Protein AF-B9XAU4-F1 (afdb_monomer_lite)

pLDDT: mean 78.17, std 21.1, range [33.25, 97.75]

Structure (mmCIF, N/CA/C/O backbone):
data_AF-B9XAU4-F1
#
_entry.id   AF-B9XAU4-F1
#
loop_
_atom_site.group_PDB
_atom_site.id
_atom_site.type_symbol
_atom_site.label_atom_id
_atom_site.label_alt_id
_atom_site.label_comp_id
_atom_site.label_asym_id
_atom_site.label_entity_id
_atom_site.label_seq_id
_atom_site.pdbx_PDB_ins_code
_atom_site.Cartn_x
_atom_site.Cartn_y
_atom_site.Cartn_z
_atom_site.occupancy
_atom_site.B_iso_or_equiv
_atom_site.auth_seq_id
_atom_site.auth_comp_id
_atom_site.auth_asym_id
_atom_site.auth_atom_id
_atom_site.pdbx_PDB_model_num
ATOM 1 N N . MET A 1 1 ? -48.540 -28.952 45.954 1.00 47.16 1 MET A N 1
ATOM 2 C CA . MET A 1 1 ? -47.077 -28.836 45.791 1.00 47.16 1 MET A CA 1
ATOM 3 C C . MET A 1 1 ? -46.640 -29.842 44.744 1.00 47.16 1 MET A C 1
ATOM 5 O O . MET A 1 1 ? -46.738 -31.028 45.004 1.00 47.16 1 MET A O 1
ATOM 9 N N . ASN A 1 2 ? -46.287 -29.372 43.549 1.00 38.06 2 ASN A N 1
ATOM 10 C CA . ASN A 1 2 ? -45.122 -29.821 42.789 1.00 38.06 2 ASN A CA 1
ATOM 11 C C . ASN A 1 2 ? -44.977 -28.921 41.563 1.00 38.06 2 ASN A C 1
ATOM 13 O O . ASN A 1 2 ? -45.901 -28.729 40.780 1.00 38.06 2 ASN A O 1
ATOM 17 N N . SER A 1 3 ? -43.807 -28.305 41.516 1.00 40.56 3 SER A N 1
ATOM 18 C CA . SER A 1 3 ? -43.319 -27.378 40.514 1.00 40.56 3 SER A CA 1
ATOM 19 C C . SER A 1 3 ? -42.817 -28.162 39.303 1.00 40.56 3 SER A C 1
ATOM 21 O O . SER A 1 3 ? -42.117 -29.159 39.475 1.00 40.56 3 SER A O 1
ATOM 23 N N . SER A 1 4 ? -43.111 -27.703 38.090 1.00 44.72 4 SER A N 1
ATOM 24 C CA . SER A 1 4 ? -42.153 -27.800 36.986 1.00 44.72 4 SER A CA 1
ATOM 25 C C . SER A 1 4 ? -42.487 -26.786 35.906 1.00 44.72 4 SER A C 1
ATOM 27 O O . SER A 1 4 ? -43.569 -26.763 35.326 1.00 44.72 4 SER A O 1
ATOM 29 N N . ALA A 1 5 ? -41.514 -25.904 35.734 1.00 48.44 5 ALA A N 1
ATOM 30 C CA . ALA A 1 5 ? -41.413 -24.869 34.736 1.00 48.44 5 ALA A CA 1
ATOM 31 C C . ALA A 1 5 ? -40.977 -25.441 33.374 1.00 48.44 5 ALA A C 1
ATOM 33 O O . ALA A 1 5 ? -40.695 -26.629 33.244 1.00 48.44 5 ALA A O 1
ATOM 34 N N . CYS A 1 6 ? -40.812 -24.516 32.423 1.00 38.44 6 CYS A N 1
ATOM 35 C CA . CYS A 1 6 ? -40.225 -24.662 31.087 1.00 38.44 6 CYS A CA 1
ATOM 36 C C . CYS A 1 6 ? -41.165 -25.312 30.059 1.00 38.44 6 CYS A C 1
ATOM 38 O O . CYS A 1 6 ? -41.678 -26.395 30.259 1.00 38.44 6 CYS A O 1
ATOM 40 N N . MET A 1 7 ? -41.455 -24.709 28.906 1.00 36.22 7 MET A N 1
ATOM 41 C CA . MET A 1 7 ? -40.551 -23.953 28.045 1.00 36.22 7 MET A CA 1
ATOM 42 C C . MET A 1 7 ? -41.395 -23.070 27.108 1.00 36.22 7 MET A C 1
ATOM 44 O O . MET A 1 7 ? -42.157 -23.578 26.289 1.00 36.22 7 MET A O 1
ATOM 48 N N . ARG A 1 8 ? -41.297 -21.740 27.226 1.00 45.41 8 ARG A N 1
ATOM 49 C CA . ARG A 1 8 ? -41.821 -20.821 26.203 1.00 45.41 8 ARG A CA 1
ATOM 50 C C . ARG A 1 8 ? -40.783 -20.748 25.089 1.00 45.41 8 ARG A C 1
ATOM 52 O O . ARG A 1 8 ? -39.744 -20.120 25.263 1.00 45.41 8 ARG A O 1
ATOM 59 N N . VAL A 1 9 ? -41.048 -21.409 23.968 1.00 44.97 9 VAL A N 1
ATOM 60 C CA . VAL A 1 9 ? -40.247 -21.256 22.750 1.00 44.97 9 VAL A CA 1
ATOM 61 C C . VAL A 1 9 ? -40.615 -19.906 22.138 1.00 44.97 9 VAL A C 1
ATOM 63 O O . VAL A 1 9 ? -41.675 -19.754 21.541 1.00 44.97 9 VAL A O 1
ATOM 66 N N . VAL A 1 10 ? -39.770 -18.898 22.353 1.00 49.94 10 VAL A N 1
ATOM 67 C CA . VAL A 1 10 ? -39.864 -17.615 21.651 1.00 49.94 10 VAL A CA 1
ATOM 68 C C . VAL A 1 10 ? -39.020 -17.738 20.389 1.00 49.94 10 VAL A C 1
ATOM 70 O O . VAL A 1 10 ? -37.793 -17.693 20.440 1.00 49.94 10 VAL A O 1
ATOM 73 N N . THR A 1 11 ? -39.675 -17.933 19.252 1.00 49.03 11 THR A N 1
ATOM 74 C CA . THR A 1 11 ? -39.020 -17.949 17.944 1.00 49.03 11 THR A CA 1
ATOM 75 C C . THR A 1 11 ? -38.777 -16.507 17.494 1.00 49.03 11 THR A C 1
ATOM 77 O O . THR A 1 11 ? -39.691 -15.836 17.023 1.00 49.03 11 THR A O 1
ATOM 80 N N . PHE A 1 12 ? -37.547 -16.011 17.646 1.00 43.38 12 PHE A N 1
ATOM 81 C CA . PHE A 1 12 ? -37.103 -14.765 17.015 1.00 43.38 12 PHE A CA 1
ATOM 82 C C . PHE A 1 12 ? -36.643 -15.060 15.585 1.00 43.38 12 PHE A C 1
ATOM 84 O O . PHE A 1 12 ? -35.579 -15.637 15.373 1.00 43.38 12 PHE A O 1
ATOM 91 N N . LEU A 1 13 ? -37.449 -14.665 14.599 1.00 42.16 13 LEU A N 1
ATOM 92 C CA . LEU A 1 13 ? -37.081 -14.719 13.187 1.00 42.16 13 LEU A CA 1
ATOM 93 C C . LEU A 1 13 ? -36.466 -13.365 12.796 1.00 42.16 13 LEU A C 1
ATOM 95 O O . LEU A 1 13 ? -37.180 -12.406 12.515 1.00 42.16 13 LEU A O 1
ATOM 99 N N . VAL A 1 14 ? -35.136 -13.261 12.827 1.00 45.31 14 VAL A N 1
ATOM 100 C CA . VAL A 1 14 ? -34.416 -12.084 12.314 1.00 45.31 14 VAL A CA 1
ATOM 101 C C . VAL A 1 14 ? -34.212 -12.271 10.811 1.00 45.31 14 VAL A C 1
ATOM 103 O O . VAL A 1 14 ? -33.316 -12.990 10.375 1.00 45.31 14 VAL A O 1
ATOM 106 N N . LEU A 1 15 ? -35.065 -11.632 10.010 1.00 40.38 15 LEU A N 1
ATOM 107 C CA . LEU A 1 15 ? -34.884 -11.492 8.564 1.00 40.38 15 LEU A CA 1
ATOM 108 C C . LEU A 1 15 ? -33.831 -10.408 8.295 1.00 40.38 15 LEU A C 1
ATOM 110 O O . LEU A 1 15 ? -34.141 -9.223 8.194 1.00 40.38 15 LEU A O 1
ATOM 114 N N . LEU A 1 16 ? -32.567 -10.819 8.192 1.00 38.91 16 LEU A N 1
ATOM 115 C CA . LEU A 1 16 ? -31.493 -9.981 7.658 1.00 38.91 16 LEU A CA 1
ATOM 116 C C . LEU A 1 16 ? -31.603 -9.949 6.130 1.00 38.91 16 LEU A C 1
ATOM 118 O O . LEU A 1 16 ? -31.145 -10.851 5.431 1.00 38.91 16 LEU A O 1
ATOM 122 N N . VAL A 1 17 ? -32.230 -8.895 5.610 1.00 40.94 17 VAL A N 1
ATOM 123 C CA . VAL A 1 17 ? -32.211 -8.565 4.183 1.00 40.94 17 VAL A CA 1
ATOM 124 C C . VAL A 1 17 ? -30.843 -7.959 3.866 1.00 40.94 17 VAL A C 1
ATOM 126 O O . VAL A 1 17 ? -30.632 -6.759 4.017 1.00 40.94 17 VAL A O 1
ATOM 129 N N . PHE A 1 18 ? -29.890 -8.786 3.440 1.00 37.84 18 PHE A N 1
ATOM 130 C CA . PHE A 1 18 ? -28.673 -8.288 2.802 1.00 37.84 18 PHE A CA 1
ATOM 131 C C . PHE A 1 18 ? -28.972 -8.006 1.330 1.00 37.84 18 PHE A C 1
ATOM 133 O O . PHE A 1 18 ? -28.927 -8.895 0.481 1.00 37.84 18 PHE A O 1
ATOM 140 N N . THR A 1 19 ? -29.266 -6.746 1.013 1.00 40.91 19 THR A N 1
ATOM 141 C CA . THR A 1 19 ? -29.171 -6.237 -0.357 1.00 40.91 19 THR A CA 1
ATOM 142 C C . THR A 1 19 ? -27.697 -6.222 -0.758 1.00 40.91 19 THR A C 1
ATOM 144 O O . THR A 1 19 ? -26.985 -5.248 -0.525 1.00 40.91 19 THR A O 1
ATOM 147 N N . GLY A 1 20 ? -27.214 -7.322 -1.332 1.00 34.22 20 GLY A N 1
ATOM 148 C CA . GLY A 1 20 ? -25.913 -7.355 -1.989 1.00 34.22 20 GLY A CA 1
ATOM 149 C C . GLY A 1 20 ? -25.965 -6.506 -3.254 1.00 34.22 20 GLY A C 1
ATOM 150 O O . GLY A 1 20 ? -26.469 -6.964 -4.276 1.00 34.22 20 GLY A O 1
ATOM 151 N N . HIS A 1 21 ? -25.464 -5.272 -3.191 1.00 37.44 21 HIS A N 1
ATOM 152 C CA . HIS A 1 21 ? -25.061 -4.555 -4.396 1.00 37.44 21 HIS A CA 1
ATOM 153 C C . HIS A 1 21 ? -23.803 -5.239 -4.926 1.00 37.44 21 HIS A C 1
ATOM 155 O O . HIS A 1 21 ? -22.748 -5.212 -4.298 1.00 37.44 21 HIS A O 1
ATOM 161 N N . ALA A 1 22 ? -23.950 -5.925 -6.056 1.00 36.50 22 ALA A N 1
ATOM 162 C CA . ALA A 1 22 ? -22.816 -6.325 -6.862 1.00 36.50 22 ALA A CA 1
ATOM 163 C C . ALA A 1 22 ? -22.172 -5.037 -7.383 1.00 36.50 22 ALA A C 1
ATOM 165 O O . ALA A 1 22 ? -22.761 -4.353 -8.215 1.00 36.50 22 ALA A O 1
ATOM 166 N N . GLU A 1 23 ? -21.012 -4.676 -6.842 1.00 47.09 23 GLU A N 1
ATOM 167 C CA . GLU A 1 23 ? -20.249 -3.534 -7.332 1.00 47.09 23 GLU A CA 1
ATOM 168 C C . GLU A 1 23 ? -19.651 -3.891 -8.691 1.00 47.09 23 GLU A C 1
ATOM 170 O O . GLU A 1 23 ? -18.662 -4.613 -8.825 1.00 47.09 23 GLU A O 1
ATOM 175 N N . GLU A 1 24 ? -20.365 -3.447 -9.715 1.00 43.41 24 GLU A N 1
ATOM 176 C CA . GLU A 1 24 ? -19.914 -3.371 -11.088 1.00 43.41 24 GLU A CA 1
ATOM 177 C C . GLU A 1 24 ? -18.671 -2.474 -11.129 1.00 43.41 24 GLU A C 1
ATOM 179 O O . GLU A 1 24 ? -18.654 -1.383 -10.549 1.00 43.41 24 GLU A O 1
ATOM 184 N N . ARG A 1 25 ? -17.599 -2.964 -11.764 1.00 48.19 25 ARG A N 1
ATOM 185 C CA . ARG A 1 25 ? -16.353 -2.217 -11.957 1.00 48.19 25 ARG A CA 1
ATOM 186 C C . ARG A 1 25 ? -16.725 -0.850 -12.524 1.00 48.19 25 ARG A C 1
ATOM 188 O O . ARG A 1 25 ? -17.386 -0.778 -13.560 1.00 48.19 25 ARG A O 1
ATOM 195 N N . SER A 1 26 ? -16.344 0.226 -11.840 1.00 51.31 26 SER A N 1
ATOM 196 C CA . SER A 1 26 ? -16.576 1.547 -12.408 1.00 51.31 26 SER A CA 1
ATOM 197 C C . SER A 1 26 ? -15.752 1.641 -13.708 1.00 51.31 26 SER A C 1
ATOM 199 O O . SER A 1 26 ? -14.579 1.258 -13.706 1.00 51.31 26 SER A O 1
ATOM 201 N N . PRO A 1 27 ? -16.330 2.104 -14.834 1.00 58.47 27 PRO A N 1
ATOM 202 C CA . PRO A 1 27 ? -15.638 2.190 -16.131 1.00 58.47 27 PRO A CA 1
ATOM 203 C C . PRO A 1 27 ? -14.367 3.057 -16.121 1.00 58.47 27 PRO A C 1
ATOM 205 O O . PRO A 1 27 ? -13.642 3.117 -17.108 1.00 58.47 27 PRO A O 1
ATOM 208 N N . ASP A 1 28 ? -14.130 3.756 -15.015 1.00 68.94 28 ASP A N 1
ATOM 209 C CA . ASP A 1 28 ? -13.065 4.719 -14.762 1.00 68.94 28 ASP A CA 1
ATOM 210 C C . ASP A 1 28 ? -11.751 4.074 -14.271 1.00 68.94 28 ASP A C 1
ATOM 212 O O . ASP A 1 28 ? -10.778 4.790 -14.035 1.00 68.94 28 ASP A O 1
ATOM 216 N N . GLY A 1 29 ? -11.694 2.743 -14.115 1.00 73.56 29 GLY A N 1
ATOM 217 C CA . GLY A 1 29 ? -10.505 2.045 -13.606 1.00 73.56 29 GLY A CA 1
ATOM 218 C C . GLY A 1 29 ? -10.279 2.249 -12.104 1.00 73.56 29 GLY A C 1
ATOM 219 O O . GLY A 1 29 ? -9.166 2.065 -11.605 1.00 73.56 29 GLY A O 1
ATOM 220 N N . MET A 1 30 ? -11.320 2.659 -11.378 1.00 85.50 30 MET A N 1
ATOM 221 C CA . MET A 1 30 ? -11.262 2.881 -9.942 1.00 85.50 30 MET A CA 1
ATOM 222 C C . MET A 1 30 ? -11.931 1.755 -9.159 1.00 85.50 30 MET A C 1
ATOM 224 O O . MET A 1 30 ? -12.966 1.209 -9.545 1.00 85.50 30 MET A O 1
ATOM 228 N N . ILE A 1 31 ? -11.350 1.457 -8.003 1.00 86.69 31 ILE A N 1
ATOM 229 C CA . ILE A 1 31 ? -11.848 0.473 -7.052 1.00 86.69 31 ILE A CA 1
ATOM 230 C C . ILE A 1 31 ? -12.710 1.210 -6.026 1.00 86.69 31 ILE A C 1
ATOM 232 O O . ILE A 1 31 ? -12.210 2.137 -5.377 1.00 86.69 31 ILE A O 1
ATOM 236 N N . PRO A 1 32 ? -13.990 0.848 -5.868 1.00 89.38 32 PRO A N 1
ATOM 237 C CA . PRO A 1 32 ? -14.796 1.383 -4.786 1.00 89.38 32 PRO A CA 1
ATOM 238 C C . PRO A 1 32 ? -14.281 0.882 -3.434 1.00 89.38 32 PRO A C 1
ATOM 240 O O . PRO A 1 32 ? -13.934 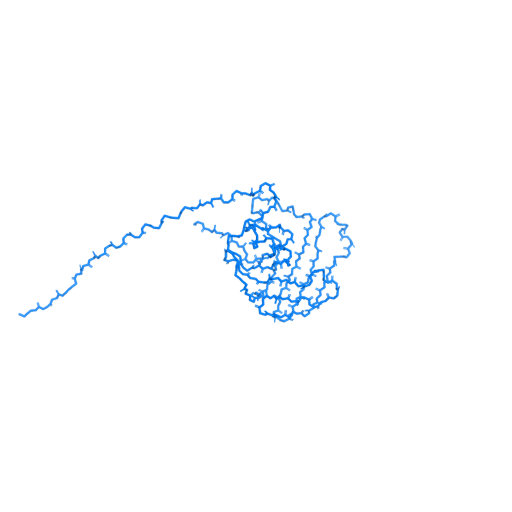-0.285 -3.277 1.00 89.38 32 PRO A O 1
ATOM 243 N N . VAL A 1 33 ? -14.216 1.792 -2.464 1.00 90.56 33 VAL A N 1
ATOM 244 C CA . VAL A 1 33 ? -13.849 1.496 -1.078 1.00 90.56 33 VAL A CA 1
ATOM 245 C C . VAL A 1 33 ? -14.853 2.203 -0.175 1.00 90.56 33 VAL A C 1
ATOM 247 O O . VAL A 1 33 ? -14.744 3.408 0.090 1.00 90.56 33 VAL A O 1
ATOM 250 N N . ALA A 1 34 ? -15.867 1.476 0.289 1.00 90.25 34 ALA A N 1
ATOM 251 C CA . ALA A 1 34 ? -16.980 2.071 1.028 1.00 90.25 34 ALA A CA 1
ATOM 252 C C . ALA A 1 34 ? -16.537 2.535 2.423 1.00 90.25 34 ALA A C 1
ATOM 254 O O . ALA A 1 34 ? -16.923 3.613 2.893 1.00 90.25 34 ALA A O 1
ATOM 255 N N . LYS A 1 35 ? -15.690 1.738 3.081 1.00 93.88 35 LYS A N 1
ATOM 256 C CA . LYS A 1 35 ? -15.154 2.012 4.415 1.00 93.88 35 LYS A CA 1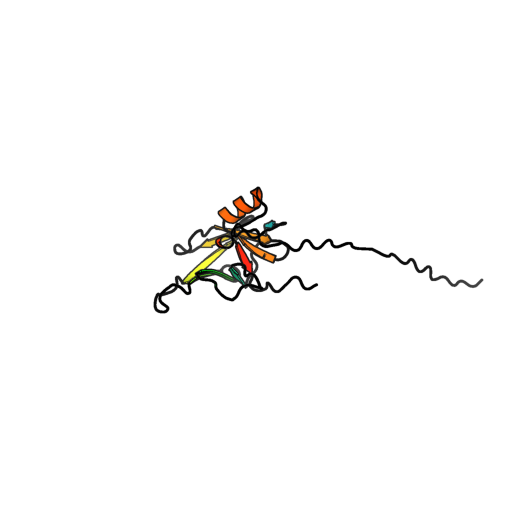
ATOM 257 C C . LYS A 1 35 ? -13.643 1.866 4.423 1.00 93.88 35 LYS A C 1
ATOM 259 O O . LYS A 1 35 ? -13.108 0.867 3.960 1.00 93.88 35 LYS A O 1
ATOM 264 N N . PHE A 1 36 ? -12.975 2.829 5.046 1.00 95.38 36 PHE A N 1
ATOM 265 C CA . PHE A 1 36 ? -11.557 2.754 5.361 1.00 95.38 36 PHE A CA 1
ATOM 266 C C . PHE A 1 36 ? -11.332 3.253 6.785 1.00 95.38 36 PHE A C 1
ATOM 268 O O . PHE A 1 36 ? -11.827 4.319 7.164 1.00 95.38 36 PHE A O 1
ATOM 275 N N . VAL A 1 37 ? -10.604 2.466 7.571 1.00 95.69 37 VAL A N 1
ATOM 276 C CA . VAL A 1 37 ? -10.225 2.798 8.945 1.00 95.69 37 VAL A CA 1
ATOM 277 C C . VAL A 1 37 ? -8.717 2.673 9.060 1.00 95.69 37 VAL A C 1
ATOM 279 O O . VAL A 1 37 ? -8.166 1.605 8.816 1.00 95.69 37 VAL A O 1
ATOM 282 N N . VAL A 1 38 ? -8.059 3.764 9.441 1.00 96.25 38 VAL A N 1
ATOM 283 C CA . VAL A 1 38 ? -6.610 3.790 9.654 1.00 96.25 38 VAL A CA 1
ATOM 284 C C . VAL A 1 38 ? -6.230 2.833 10.785 1.00 96.25 38 VAL A C 1
ATOM 286 O O . VAL A 1 38 ? -6.843 2.847 11.854 1.00 96.25 38 VAL A O 1
ATOM 289 N N . SER A 1 39 ? -5.214 2.006 10.550 1.00 94.19 39 SER A N 1
ATOM 290 C CA . SER A 1 39 ? -4.705 1.036 11.521 1.00 94.19 39 SER A CA 1
ATOM 291 C C . SER A 1 39 ? -3.253 0.673 11.230 1.00 94.19 39 SER A C 1
ATOM 293 O O . SER A 1 39 ? -2.791 0.784 10.094 1.00 94.19 39 SER A O 1
ATOM 295 N N . ALA A 1 40 ? -2.541 0.172 12.242 1.00 92.56 40 ALA A N 1
ATOM 296 C CA . ALA A 1 40 ? -1.188 -0.349 12.061 1.00 92.56 40 ALA A CA 1
ATOM 297 C C . ALA A 1 40 ? -1.139 -1.430 10.956 1.00 92.56 40 ALA A C 1
ATOM 299 O O . ALA A 1 40 ? -2.117 -2.176 10.786 1.00 92.56 40 ALA A O 1
ATOM 300 N N . PRO A 1 41 ? -0.031 -1.521 10.199 1.00 93.88 41 PRO A N 1
ATOM 301 C CA . PRO A 1 41 ? 0.112 -2.531 9.159 1.00 93.88 41 PRO A CA 1
ATOM 302 C C . PRO A 1 41 ? 0.184 -3.923 9.781 1.00 93.88 41 PRO A C 1
ATOM 304 O O . PRO A 1 41 ? 0.778 -4.127 10.841 1.00 93.88 41 PRO A O 1
ATOM 307 N N . ALA A 1 42 ? -0.408 -4.897 9.101 1.00 93.50 42 ALA A N 1
ATOM 308 C CA . ALA A 1 42 ? -0.166 -6.295 9.410 1.00 93.50 42 ALA A CA 1
ATOM 309 C C . ALA A 1 42 ? 1.129 -6.741 8.722 1.00 93.50 42 ALA A C 1
ATOM 311 O O . ALA A 1 42 ? 1.471 -6.262 7.644 1.00 93.50 42 ALA A O 1
ATOM 312 N N . SER A 1 43 ? 1.837 -7.695 9.323 1.00 95.19 43 SER A N 1
ATOM 313 C CA . SER A 1 43 ? 2.934 -8.355 8.614 1.00 95.19 43 SER A CA 1
ATOM 314 C C . SER A 1 43 ? 2.394 -9.234 7.484 1.00 95.19 43 SER A C 1
ATOM 316 O O . SER A 1 43 ? 1.361 -9.897 7.623 1.00 95.19 43 SER A O 1
ATOM 318 N N . GLY A 1 44 ? 3.117 -9.250 6.372 1.00 94.94 44 GLY A N 1
ATOM 319 C CA . GLY A 1 44 ? 2.816 -10.030 5.182 1.00 94.94 44 GLY A CA 1
ATOM 320 C C . GLY A 1 44 ? 3.047 -9.246 3.895 1.00 94.94 44 GLY A C 1
ATOM 321 O O . GLY A 1 44 ? 3.571 -8.134 3.900 1.00 94.94 44 GLY A O 1
ATOM 322 N N . LYS A 1 45 ? 2.686 -9.873 2.776 1.00 94.38 45 LYS A N 1
ATOM 323 C CA . LYS A 1 45 ? 2.914 -9.348 1.432 1.00 94.38 45 LYS A CA 1
ATOM 324 C C . LYS A 1 45 ? 1.709 -8.546 0.962 1.00 94.38 45 LYS A C 1
ATOM 326 O O . LYS A 1 45 ? 0.621 -9.095 0.842 1.00 94.38 45 LYS A O 1
ATOM 331 N N . TYR A 1 46 ? 1.908 -7.269 0.691 1.00 94.19 46 TYR A N 1
ATOM 332 C CA . TYR A 1 46 ? 0.935 -6.381 0.079 1.00 94.19 46 TYR A CA 1
ATOM 333 C C . TYR A 1 46 ? 1.137 -6.374 -1.434 1.00 94.19 46 TYR A C 1
ATOM 335 O O . TYR A 1 46 ? 2.254 -6.189 -1.921 1.00 94.19 46 TYR A O 1
ATOM 343 N N . VAL A 1 47 ? 0.050 -6.612 -2.161 1.00 90.50 47 VAL A N 1
ATOM 344 C CA . VAL A 1 47 ? 0.011 -6.775 -3.613 1.00 90.50 47 VAL A CA 1
ATOM 345 C C . VAL A 1 47 ? -1.077 -5.889 -4.216 1.00 90.50 47 VAL A C 1
ATOM 347 O O . VAL A 1 47 ? -2.084 -5.642 -3.552 1.00 90.50 47 VAL A O 1
ATOM 350 N N . PRO A 1 48 ? -0.935 -5.431 -5.465 1.00 86.50 48 PRO A N 1
ATOM 351 C CA . PRO A 1 48 ? -1.989 -4.692 -6.145 1.00 86.50 48 PRO A CA 1
ATOM 352 C C . PRO A 1 48 ? -3.304 -5.487 -6.197 1.00 86.50 48 PRO A C 1
ATOM 354 O O . PRO A 1 48 ? -3.308 -6.721 -6.281 1.00 86.50 48 PRO A O 1
ATOM 357 N N . TRP A 1 49 ? -4.436 -4.786 -6.116 1.00 77.69 49 TRP A N 1
ATOM 358 C CA . TRP A 1 49 ? -5.759 -5.416 -6.137 1.00 77.69 49 TRP A CA 1
ATOM 359 C C . TRP A 1 49 ? -6.051 -6.132 -7.444 1.00 77.69 49 TRP A C 1
ATOM 361 O O . TRP A 1 49 ? -6.076 -5.499 -8.490 1.00 77.69 49 TRP A O 1
ATOM 371 N N . ARG A 1 50 ? -6.391 -7.420 -7.394 1.00 72.50 50 ARG A N 1
ATOM 372 C CA . ARG A 1 50 ? -6.718 -8.189 -8.595 1.00 72.50 50 ARG A CA 1
ATOM 373 C C . ARG A 1 50 ? -8.213 -8.466 -8.703 1.00 72.50 50 ARG A C 1
ATOM 375 O O . ARG A 1 50 ? -8.775 -9.088 -7.801 1.00 72.50 50 ARG A O 1
ATOM 382 N N . ASP A 1 51 ? -8.812 -8.148 -9.855 1.00 67.88 51 ASP A N 1
ATOM 383 C CA . ASP A 1 51 ? -10.126 -8.691 -10.213 1.00 67.88 51 ASP A CA 1
ATOM 384 C C . ASP A 1 51 ? -9.996 -10.219 -10.385 1.00 67.88 51 ASP A C 1
ATOM 386 O O . ASP A 1 51 ? -9.248 -10.684 -11.252 1.00 67.88 51 ASP A O 1
ATOM 390 N N . PRO A 1 52 ? -10.712 -11.040 -9.594 1.00 62.81 52 PRO A N 1
ATOM 391 C CA . PRO A 1 52 ? -10.684 -12.493 -9.740 1.00 62.81 52 PRO A CA 1
ATOM 392 C C . PRO A 1 52 ? -11.145 -12.990 -11.117 1.00 62.81 52 PRO A C 1
ATOM 394 O O . PRO A 1 52 ? -10.906 -14.152 -11.447 1.00 62.81 52 PRO A O 1
ATOM 397 N N . LYS A 1 53 ? -11.859 -12.153 -11.878 1.00 66.12 53 LYS A N 1
ATOM 398 C CA . LYS A 1 53 ? -12.354 -12.447 -13.226 1.00 66.12 53 LYS A CA 1
ATOM 399 C C . LYS A 1 53 ? -11.370 -12.042 -14.323 1.00 66.12 53 LYS A C 1
ATOM 401 O O . LYS A 1 53 ? -11.523 -12.522 -15.445 1.00 66.12 53 LYS A O 1
ATOM 406 N N . ASP A 1 54 ? -10.360 -11.228 -14.015 1.00 61.44 54 ASP A N 1
ATOM 407 C CA . ASP A 1 54 ? -9.317 -10.891 -14.978 1.00 61.44 54 ASP A CA 1
ATOM 408 C C . ASP A 1 54 ? -8.281 -12.021 -15.087 1.00 61.44 54 ASP A C 1
ATOM 410 O O . ASP A 1 54 ? -7.787 -12.598 -14.101 1.00 61.44 54 ASP A O 1
ATOM 414 N N . SER A 1 55 ? -7.902 -12.317 -16.336 1.00 53.53 55 SER A N 1
ATOM 415 C CA . SER A 1 55 ? -6.691 -13.094 -16.620 1.00 53.53 55 SER A CA 1
ATOM 416 C C . SER A 1 55 ? -5.491 -12.438 -15.911 1.00 53.53 55 SER A C 1
ATOM 418 O O . SER A 1 55 ? -5.547 -11.236 -15.664 1.00 53.53 55 SER A O 1
ATOM 420 N N . PRO A 1 56 ? -4.422 -13.174 -15.556 1.00 55.66 56 PRO A N 1
ATOM 421 C CA . PRO A 1 56 ? -3.289 -12.669 -14.765 1.00 55.66 56 PRO A CA 1
ATOM 422 C C . PRO A 1 56 ? -2.410 -11.658 -15.532 1.00 55.66 56 PRO A C 1
ATOM 424 O O . PRO A 1 56 ? -1.204 -11.835 -15.634 1.00 55.66 56 PRO A O 1
ATOM 427 N N . LYS A 1 57 ? -3.001 -10.614 -16.107 1.00 54.81 57 LYS A N 1
ATOM 428 C CA . LYS A 1 57 ? -2.335 -9.600 -16.918 1.00 54.81 57 LYS A CA 1
ATOM 429 C C . LYS A 1 57 ? -2.128 -8.354 -16.079 1.00 54.81 57 LYS A C 1
ATOM 431 O O . LYS A 1 57 ? -2.806 -7.349 -16.264 1.00 54.81 57 LYS A O 1
ATOM 436 N N . TRP A 1 58 ? -1.211 -8.451 -15.129 1.00 61.78 58 TRP A N 1
ATOM 437 C CA . TRP A 1 58 ? -0.588 -7.247 -14.610 1.00 61.78 58 TRP A CA 1
ATOM 438 C C . TRP A 1 58 ? 0.596 -6.918 -15.489 1.00 61.78 58 TRP A C 1
ATOM 440 O O . TRP A 1 58 ? 1.545 -7.696 -15.530 1.00 61.78 58 TRP A O 1
ATOM 450 N N . TYR A 1 59 ? 0.549 -5.755 -16.134 1.00 66.50 59 TYR A N 1
ATOM 451 C CA . TYR A 1 59 ? 1.678 -5.323 -16.945 1.00 66.50 59 TYR A CA 1
ATOM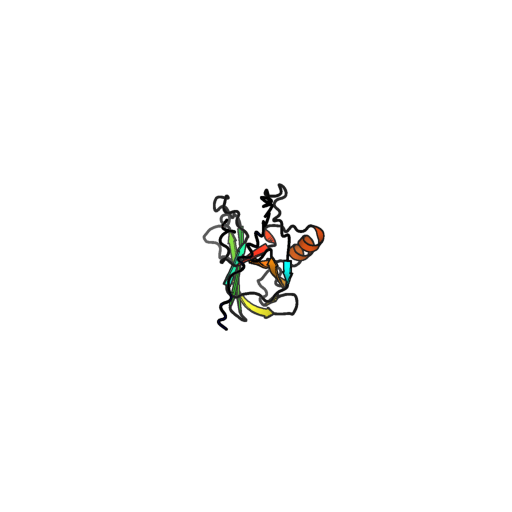 452 C C . TYR A 1 59 ? 2.820 -4.744 -16.097 1.00 66.50 59 TYR A C 1
ATOM 454 O O . TYR A 1 59 ? 3.991 -4.829 -16.466 1.00 66.50 59 TYR A O 1
ATOM 462 N N . ALA A 1 60 ? 2.493 -4.157 -14.939 1.00 78.44 60 ALA A N 1
ATOM 463 C CA . ALA A 1 60 ? 3.446 -3.661 -13.950 1.00 78.44 60 ALA A CA 1
ATOM 464 C C . ALA A 1 60 ? 2.781 -3.398 -12.591 1.00 78.44 60 ALA A C 1
ATOM 466 O O . ALA A 1 60 ? 1.569 -3.188 -12.525 1.00 78.44 60 ALA A O 1
ATOM 467 N N . GLY A 1 61 ? 3.575 -3.348 -11.521 1.00 86.62 61 GLY A N 1
ATOM 468 C CA . GLY A 1 61 ? 3.108 -2.958 -10.192 1.00 86.62 61 GLY A CA 1
ATOM 469 C C . GLY A 1 61 ? 4.219 -2.898 -9.146 1.00 86.62 61 GLY A C 1
ATOM 470 O O . GLY A 1 61 ? 5.397 -3.102 -9.445 1.00 86.62 61 GLY A O 1
ATOM 471 N N . GLU A 1 62 ? 3.828 -2.614 -7.905 1.00 90.19 62 GLU A N 1
ATOM 472 C CA . GLU A 1 62 ? 4.704 -2.647 -6.729 1.00 90.19 62 GLU A CA 1
ATOM 473 C C . GLU A 1 62 ? 4.265 -3.744 -5.751 1.00 90.19 62 GLU A C 1
ATOM 475 O O . GLU A 1 62 ? 3.085 -4.081 -5.659 1.00 90.19 62 GLU A O 1
ATOM 480 N N . LEU A 1 63 ? 5.222 -4.299 -5.014 1.00 92.06 63 LEU A N 1
ATOM 481 C CA . LEU A 1 63 ? 5.014 -5.269 -3.945 1.00 92.06 63 LEU A CA 1
ATOM 482 C C . LEU A 1 63 ? 5.701 -4.744 -2.691 1.00 92.06 63 LEU A C 1
ATOM 484 O O . LEU A 1 63 ? 6.846 -4.297 -2.753 1.00 92.06 63 LEU A O 1
ATOM 488 N N . VAL A 1 64 ? 5.021 -4.838 -1.551 1.00 95.62 64 VAL A N 1
ATOM 489 C CA . VAL A 1 64 ? 5.594 -4.463 -0.254 1.00 95.62 64 VAL A CA 1
ATOM 490 C C . VAL A 1 64 ? 5.394 -5.608 0.721 1.00 95.62 64 VAL A C 1
ATOM 492 O O . VAL A 1 64 ? 4.267 -5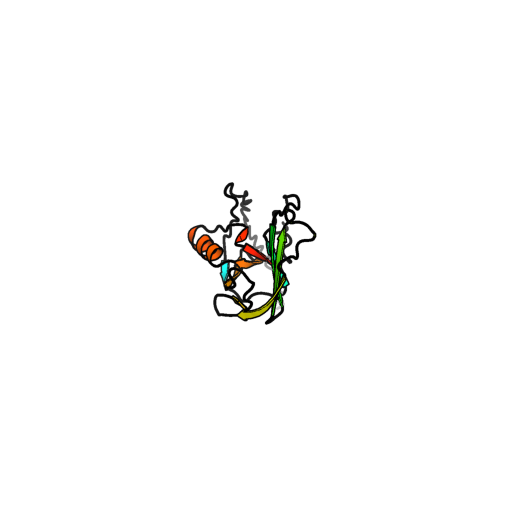.925 1.086 1.00 95.62 64 VAL A O 1
ATOM 495 N N . VAL A 1 65 ? 6.469 -6.242 1.169 1.00 96.25 65 VAL A N 1
ATOM 496 C CA . VAL A 1 65 ? 6.418 -7.230 2.249 1.00 96.25 65 VAL A CA 1
ATOM 497 C C . VAL A 1 65 ? 6.785 -6.535 3.546 1.00 96.25 65 VAL A C 1
ATOM 499 O O . VAL A 1 65 ? 7.878 -5.996 3.663 1.00 96.25 65 VAL A O 1
ATOM 502 N N . ILE A 1 66 ? 5.887 -6.553 4.526 1.00 96.56 66 ILE A N 1
ATOM 503 C CA . ILE A 1 66 ? 6.135 -6.023 5.868 1.00 96.56 66 ILE A CA 1
ATOM 504 C C . ILE A 1 66 ? 6.425 -7.182 6.820 1.00 96.56 66 ILE A C 1
ATOM 506 O O . ILE A 1 66 ? 5.661 -8.145 6.881 1.00 96.56 66 ILE A O 1
ATOM 510 N N . SER A 1 67 ? 7.502 -7.067 7.595 1.00 94.88 67 SER A N 1
ATOM 511 C CA . SER A 1 67 ? 7.853 -7.996 8.668 1.00 94.88 67 SER A CA 1
ATOM 512 C C . SER A 1 67 ? 8.271 -7.208 9.902 1.00 94.88 67 SER A C 1
ATOM 514 O O . SER A 1 67 ? 9.393 -6.704 9.972 1.00 94.88 67 SER A O 1
ATOM 516 N N . GLU A 1 68 ? 7.362 -7.103 10.872 1.00 90.50 68 GLU A N 1
ATOM 517 C CA . GLU A 1 68 ? 7.555 -6.340 12.111 1.00 90.50 68 GLU A CA 1
ATOM 518 C C . GLU A 1 68 ? 8.033 -4.898 11.857 1.00 90.50 68 GLU A C 1
ATOM 520 O O . GLU A 1 68 ? 7.243 -4.044 11.470 1.00 90.50 68 GLU A O 1
ATOM 525 N N . SER A 1 69 ? 9.325 -4.633 12.071 1.00 94.69 69 SER A N 1
ATOM 526 C CA . SER A 1 69 ? 9.983 -3.328 11.934 1.00 94.69 69 SER A CA 1
ATOM 527 C C . SER A 1 69 ? 10.802 -3.193 10.644 1.00 94.69 69 SER A C 1
ATOM 529 O O . SER A 1 69 ? 11.598 -2.265 10.495 1.00 94.69 69 SER A O 1
ATOM 531 N N . SER A 1 70 ? 10.616 -4.110 9.698 1.00 97.44 70 SER A N 1
ATOM 532 C CA . SER A 1 70 ? 11.327 -4.153 8.423 1.00 97.44 70 SER A CA 1
ATOM 533 C C . SER A 1 70 ? 10.366 -4.297 7.252 1.00 97.44 70 SER A C 1
ATOM 535 O O . SER A 1 70 ? 9.219 -4.731 7.412 1.00 97.44 70 SER A O 1
ATOM 537 N N . PHE A 1 71 ? 10.843 -3.933 6.067 1.00 97.50 71 PHE A N 1
ATOM 538 C CA . PHE A 1 71 ? 10.117 -4.168 4.832 1.00 97.50 71 PHE A CA 1
ATOM 539 C C . PHE A 1 71 ? 11.046 -4.613 3.704 1.00 97.50 71 PHE A C 1
ATOM 541 O O . PHE A 1 71 ? 12.253 -4.362 3.729 1.00 97.50 71 PHE A O 1
ATOM 548 N N . HIS A 1 72 ? 10.433 -5.214 2.693 1.00 97.06 72 HIS A N 1
ATOM 549 C CA . HIS A 1 72 ? 10.993 -5.476 1.375 1.00 97.06 72 HIS A CA 1
ATOM 550 C C . HIS A 1 72 ? 10.062 -4.859 0.328 1.00 97.06 72 HIS A C 1
ATOM 552 O O . HIS A 1 72 ? 8.842 -4.982 0.432 1.00 97.06 72 HIS A O 1
ATOM 558 N N . TYR A 1 73 ? 10.625 -4.134 -0.629 1.00 95.75 73 TYR A N 1
ATOM 559 C CA . TYR A 1 73 ? 9.925 -3.444 -1.703 1.00 95.75 73 TYR A CA 1
ATOM 560 C C . TYR A 1 73 ? 10.465 -3.948 -3.034 1.00 95.75 73 TYR A C 1
ATOM 562 O O . TYR A 1 73 ? 11.675 -3.935 -3.251 1.00 95.75 73 TYR A O 1
ATOM 570 N N . SER A 1 74 ? 9.572 -4.328 -3.941 1.00 92.56 74 SER A N 1
ATOM 571 C CA . SER A 1 74 ? 9.937 -4.679 -5.314 1.00 92.56 74 SER A CA 1
ATOM 572 C C . SER A 1 74 ? 8.979 -4.070 -6.329 1.00 92.56 74 SER A C 1
ATOM 574 O O . SER A 1 74 ? 7.807 -3.823 -6.038 1.00 92.56 74 SER A O 1
ATOM 576 N N . GLN A 1 75 ? 9.487 -3.810 -7.532 1.00 88.44 75 GLN A N 1
ATOM 577 C CA . GLN A 1 75 ? 8.672 -3.474 -8.698 1.00 88.44 75 GLN A CA 1
ATOM 578 C C . GLN A 1 75 ? 8.757 -4.603 -9.709 1.00 88.44 75 GLN A C 1
ATOM 580 O O . GLN A 1 75 ? 9.858 -5.031 -10.043 1.00 88.44 75 GLN A O 1
ATOM 585 N N . PHE A 1 76 ? 7.610 -5.010 -10.236 1.00 82.56 76 PHE A N 1
ATOM 586 C CA . PHE A 1 76 ? 7.528 -6.011 -11.290 1.00 82.56 76 PHE A CA 1
ATOM 587 C C . PHE A 1 76 ? 6.922 -5.389 -12.547 1.00 82.56 76 PHE A C 1
ATOM 589 O O . PHE A 1 76 ? 6.120 -4.454 -12.466 1.00 82.56 76 PHE A O 1
ATOM 596 N N . SER A 1 77 ? 7.296 -5.905 -13.715 1.00 80.94 77 SER A N 1
ATOM 597 C CA . SER A 1 77 ? 6.636 -5.597 -14.983 1.00 80.94 77 SER A CA 1
ATOM 598 C C . SER A 1 77 ? 6.885 -6.705 -15.994 1.00 80.94 77 SER A C 1
ATOM 600 O O . SER A 1 77 ? 8.021 -7.130 -16.168 1.00 80.94 77 SER A O 1
ATOM 602 N N . ASP A 1 78 ? 5.833 -7.140 -16.684 1.00 70.31 78 ASP A N 1
ATOM 603 C CA . ASP A 1 78 ? 5.932 -8.123 -17.769 1.00 70.31 78 ASP A CA 1
ATOM 604 C C . ASP A 1 78 ? 6.425 -7.501 -19.094 1.00 70.31 78 ASP A C 1
ATOM 606 O O . ASP A 1 78 ? 6.810 -8.219 -20.015 1.00 70.31 78 ASP A O 1
ATOM 610 N N . ALA A 1 79 ? 6.434 -6.165 -19.180 1.00 69.19 79 ALA A N 1
ATOM 611 C CA . ALA A 1 79 ? 6.869 -5.389 -20.338 1.00 69.19 79 ALA A CA 1
ATOM 612 C C . ALA A 1 79 ? 8.361 -5.021 -20.283 1.00 69.19 79 ALA A C 1
ATOM 614 O O . ALA A 1 79 ? 8.907 -4.462 -21.237 1.00 69.19 79 ALA A O 1
ATOM 615 N N . ILE A 1 80 ? 9.017 -5.282 -19.151 1.00 62.12 80 ILE A N 1
ATOM 616 C CA . ILE A 1 80 ? 10.436 -5.015 -18.943 1.00 62.12 80 ILE A CA 1
ATOM 617 C C . ILE A 1 80 ? 11.244 -6.255 -19.342 1.00 62.12 80 ILE A C 1
ATOM 619 O O . ILE A 1 80 ? 10.842 -7.381 -19.067 1.00 62.12 80 ILE A O 1
ATOM 623 N N . ASP A 1 81 ? 12.390 -6.031 -19.999 1.00 65.50 81 ASP A N 1
ATOM 624 C CA . ASP A 1 81 ? 13.382 -7.069 -20.304 1.00 65.50 81 ASP A CA 1
ATOM 625 C C . ASP A 1 81 ? 13.592 -7.975 -19.075 1.00 65.50 81 ASP A C 1
ATOM 627 O O . ASP A 1 81 ? 13.985 -7.452 -18.029 1.00 65.50 81 ASP A O 1
ATOM 631 N N . PRO A 1 82 ? 13.363 -9.299 -19.174 1.00 67.00 82 PRO A N 1
ATOM 632 C CA . PRO A 1 82 ? 13.506 -10.223 -18.047 1.00 67.00 82 PRO A CA 1
ATOM 633 C C . PRO A 1 82 ? 14.925 -10.247 -17.455 1.00 67.00 82 PRO A C 1
ATOM 635 O O . PRO A 1 82 ? 15.123 -10.763 -16.359 1.00 67.00 82 PRO A O 1
ATOM 638 N N . ASN A 1 83 ? 15.914 -9.691 -18.162 1.00 68.81 83 ASN A N 1
ATOM 639 C CA . ASN A 1 83 ? 17.289 -9.550 -17.687 1.00 68.81 83 ASN A CA 1
ATOM 640 C C . ASN A 1 83 ? 17.569 -8.201 -17.005 1.00 68.81 83 ASN A C 1
ATOM 642 O O . ASN A 1 83 ? 18.660 -8.003 -16.464 1.00 68.81 83 ASN A O 1
ATOM 646 N N . ARG A 1 84 ? 16.630 -7.246 -17.033 1.00 67.19 84 ARG A N 1
ATOM 647 C CA . ARG A 1 84 ? 16.781 -5.982 -16.312 1.00 67.19 84 ARG A CA 1
ATOM 648 C C . ARG A 1 84 ? 16.621 -6.261 -14.816 1.00 67.19 84 ARG A C 1
ATOM 650 O O . ARG A 1 84 ? 15.615 -6.845 -14.427 1.00 67.19 84 ARG A O 1
ATOM 657 N N . PRO A 1 85 ? 17.551 -5.802 -13.962 1.00 67.38 85 PRO A N 1
ATOM 658 C CA . PRO A 1 85 ? 17.398 -5.971 -12.526 1.00 67.38 85 PRO A CA 1
ATOM 659 C C . PRO A 1 85 ? 16.127 -5.259 -12.052 1.00 67.38 85 PRO A C 1
ATOM 661 O O . PRO A 1 85 ? 15.963 -4.050 -12.264 1.00 67.38 85 PRO A O 1
ATOM 664 N N . GLU A 1 86 ? 15.230 -6.017 -11.422 1.00 73.62 86 GLU A N 1
ATOM 665 C CA . GLU A 1 86 ? 14.092 -5.456 -10.705 1.00 73.62 86 GLU A CA 1
ATOM 666 C C . GLU A 1 86 ? 14.608 -4.575 -9.566 1.00 73.62 86 GLU A C 1
ATOM 668 O O . GLU A 1 86 ? 15.631 -4.855 -8.932 1.00 73.62 86 GLU A O 1
ATOM 673 N N . ARG A 1 87 ? 13.923 -3.456 -9.327 1.00 81.25 87 ARG A N 1
ATOM 674 C CA . ARG A 1 87 ? 14.258 -2.592 -8.197 1.00 81.25 87 ARG A CA 1
ATOM 675 C C . ARG A 1 87 ? 13.807 -3.289 -6.929 1.00 81.25 87 ARG A C 1
ATOM 677 O O . ARG A 1 87 ? 12.621 -3.263 -6.626 1.00 81.25 87 ARG A O 1
ATOM 684 N N . ASP A 1 88 ? 14.759 -3.883 -6.229 1.00 89.44 88 ASP A N 1
ATOM 685 C CA . ASP A 1 88 ? 14.561 -4.574 -4.965 1.00 89.44 88 ASP A CA 1
ATOM 686 C C . ASP A 1 88 ? 15.252 -3.787 -3.841 1.00 89.44 88 ASP A C 1
ATOM 688 O O . ASP A 1 88 ? 16.462 -3.539 -3.887 1.00 89.44 88 ASP A O 1
ATOM 692 N N . TYR A 1 89 ? 14.469 -3.347 -2.855 1.00 94.75 89 TYR A N 1
ATOM 693 C CA . TYR A 1 89 ? 14.943 -2.572 -1.717 1.00 94.75 89 TYR A CA 1
ATOM 694 C C . TYR A 1 89 ? 14.430 -3.155 -0.407 1.00 94.75 89 TYR A C 1
ATOM 696 O O . TYR A 1 89 ? 13.232 -3.352 -0.227 1.00 94.75 89 TYR A O 1
ATOM 704 N N . SER A 1 90 ? 15.328 -3.341 0.555 1.00 96.81 90 SER A N 1
ATOM 705 C CA . SER A 1 90 ? 14.969 -3.674 1.934 1.00 96.81 90 SER A CA 1
ATOM 706 C C . SER A 1 90 ? 15.315 -2.516 2.859 1.00 96.81 90 SER A C 1
ATOM 708 O O . SER A 1 90 ? 16.316 -1.829 2.655 1.00 96.81 90 SER A O 1
ATOM 710 N N . GLY A 1 91 ? 14.505 -2.297 3.889 1.00 97.06 91 GLY A N 1
ATOM 711 C CA . GLY A 1 91 ? 14.709 -1.177 4.801 1.00 97.06 91 GLY A CA 1
ATOM 712 C C . GLY A 1 91 ? 13.954 -1.314 6.113 1.00 97.06 91 GLY A C 1
ATOM 713 O O . GLY A 1 91 ? 13.415 -2.374 6.448 1.00 97.06 91 GLY A O 1
ATOM 714 N N . LYS A 1 92 ? 13.934 -0.220 6.877 1.00 97.75 92 LYS A N 1
ATOM 715 C CA . LYS A 1 92 ? 13.234 -0.149 8.164 1.00 97.75 92 LYS A CA 1
ATOM 716 C C . LYS A 1 92 ? 11.820 0.383 7.978 1.00 97.75 92 LYS A C 1
ATOM 718 O O . LYS A 1 92 ? 11.585 1.312 7.213 1.00 97.75 92 LYS A O 1
ATOM 723 N N . LEU A 1 93 ? 10.882 -0.187 8.717 1.00 97.19 93 LEU A N 1
ATOM 724 C CA . LEU A 1 93 ? 9.515 0.298 8.799 1.00 97.19 93 LEU A CA 1
ATOM 725 C C . LEU A 1 93 ? 9.365 1.164 10.050 1.00 97.19 93 LEU A C 1
ATOM 727 O O . LEU A 1 93 ? 9.507 0.672 11.169 1.00 97.19 93 LEU A O 1
ATOM 731 N N . SER A 1 94 ? 9.026 2.437 9.863 1.00 96.81 94 SER A N 1
ATOM 732 C CA . SER A 1 94 ? 8.579 3.302 10.959 1.00 96.81 94 SER A CA 1
ATOM 733 C C . SER A 1 94 ? 7.056 3.385 10.960 1.00 96.81 94 SER A C 1
ATOM 735 O O . SER A 1 94 ? 6.450 3.664 9.925 1.00 96.81 94 SER A O 1
ATOM 737 N N . VAL A 1 95 ? 6.433 3.145 12.114 1.00 95.12 95 VAL A N 1
ATOM 738 C CA . VAL A 1 95 ? 4.973 3.188 12.280 1.00 95.12 95 VAL A CA 1
ATOM 739 C C . VAL A 1 95 ? 4.592 4.419 13.092 1.00 95.12 95 VAL A C 1
ATOM 741 O O . VAL A 1 95 ? 5.050 4.597 14.219 1.00 95.12 95 VAL A O 1
ATOM 744 N N . PHE A 1 96 ? 3.728 5.249 12.520 1.00 93.62 96 PHE A N 1
ATOM 745 C CA . PHE A 1 96 ? 3.135 6.412 13.167 1.00 93.62 96 PHE A CA 1
ATOM 746 C C . PHE A 1 96 ? 1.654 6.152 13.455 1.00 93.62 96 PHE A C 1
ATOM 748 O O . PHE A 1 96 ? 1.104 5.103 13.119 1.00 93.62 96 PHE A O 1
ATOM 755 N N . LYS A 1 97 ? 0.992 7.116 14.103 1.00 89.06 97 LYS A N 1
ATOM 756 C CA . LYS A 1 97 ? -0.424 6.991 14.476 1.00 89.06 97 LYS A CA 1
ATOM 757 C C . LYS A 1 97 ? -1.331 6.791 13.259 1.00 89.06 97 LYS A C 1
ATOM 759 O O . LYS A 1 97 ? -2.323 6.075 13.360 1.00 89.06 97 LYS A O 1
ATOM 764 N N . ASP A 1 98 ? -1.022 7.462 12.156 1.00 88.06 98 ASP A N 1
ATOM 765 C CA . ASP A 1 98 ? -1.888 7.564 10.985 1.00 88.06 98 ASP A CA 1
ATOM 766 C C . ASP A 1 98 ? -1.266 7.055 9.679 1.00 88.06 98 ASP A C 1
ATOM 768 O O . ASP A 1 98 ? -1.969 6.901 8.683 1.00 88.06 98 ASP A O 1
ATOM 772 N N . HIS A 1 99 ? 0.034 6.772 9.678 1.00 94.88 99 HIS A N 1
ATOM 773 C CA . HIS A 1 99 ? 0.768 6.361 8.490 1.00 94.88 99 HIS A CA 1
ATOM 774 C C . HIS A 1 99 ? 1.994 5.518 8.847 1.00 94.88 99 HIS A C 1
ATOM 776 O O . HIS A 1 99 ? 2.377 5.380 10.009 1.00 94.88 99 HIS A O 1
ATOM 782 N N . ILE A 1 100 ? 2.622 4.960 7.821 1.00 96.88 100 ILE A N 1
ATOM 783 C CA . ILE A 1 100 ? 3.906 4.275 7.904 1.00 96.88 100 ILE A CA 1
ATOM 784 C C . ILE A 1 100 ? 4.914 4.959 6.989 1.00 96.88 100 ILE A C 1
ATOM 786 O O . ILE A 1 100 ? 4.541 5.629 6.023 1.00 96.88 100 ILE A O 1
ATOM 790 N N . TYR A 1 101 ? 6.191 4.759 7.284 1.00 97.12 101 TYR A N 1
ATOM 791 C CA . TYR A 1 101 ? 7.297 5.214 6.457 1.00 97.12 101 TYR A CA 1
ATOM 792 C C . TYR A 1 101 ? 8.228 4.043 6.141 1.00 97.12 101 TYR A C 1
ATOM 794 O O . TYR A 1 101 ? 8.743 3.382 7.049 1.00 97.12 101 TYR A O 1
ATOM 802 N N . LEU A 1 102 ? 8.402 3.788 4.844 1.00 97.19 102 LEU A N 1
ATOM 803 C CA . LEU A 1 102 ? 9.325 2.805 4.287 1.00 97.19 102 LEU A CA 1
ATOM 804 C C . LEU A 1 102 ? 10.704 3.462 4.139 1.00 97.19 102 LEU A C 1
ATOM 806 O O . LEU A 1 102 ? 10.991 4.109 3.133 1.00 97.19 102 LEU A O 1
ATOM 810 N N . ASP A 1 103 ? 11.541 3.339 5.166 1.00 97.44 103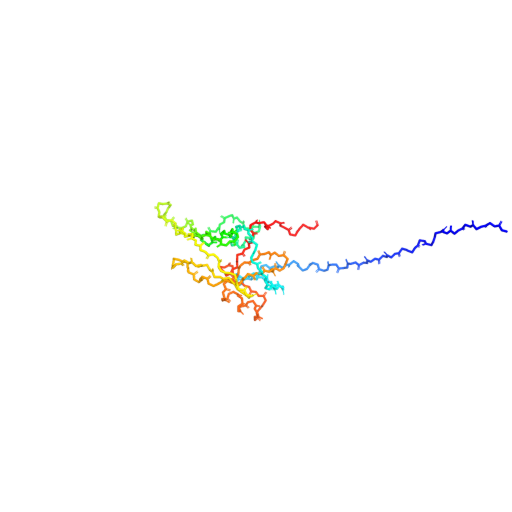 ASP A N 1
ATOM 811 C CA . ASP A 1 103 ? 12.835 4.016 5.250 1.00 97.44 103 ASP A CA 1
ATOM 812 C C . ASP A 1 103 ? 13.881 3.374 4.329 1.00 97.44 103 ASP A C 1
ATOM 814 O O . ASP A 1 103 ? 14.626 2.471 4.725 1.00 97.44 103 ASP A O 1
ATOM 818 N N . HIS A 1 104 ? 13.893 3.818 3.070 1.00 96.25 104 HIS A N 1
ATOM 819 C CA . HIS A 1 104 ? 14.936 3.522 2.096 1.00 96.25 104 HIS A CA 1
ATOM 820 C C . HIS A 1 104 ? 14.913 4.550 0.944 1.00 96.25 104 HIS A C 1
ATOM 822 O O . HIS A 1 104 ? 13.851 4.791 0.366 1.00 96.25 104 HIS A O 1
ATOM 828 N N . PRO A 1 105 ? 16.062 5.114 0.520 1.00 93.81 105 PRO A N 1
ATOM 829 C CA . PRO A 1 105 ? 16.111 6.174 -0.500 1.00 93.81 105 PRO A CA 1
ATOM 830 C C . PRO A 1 105 ? 15.634 5.729 -1.892 1.00 93.81 105 PRO A C 1
ATOM 832 O O . PRO A 1 105 ? 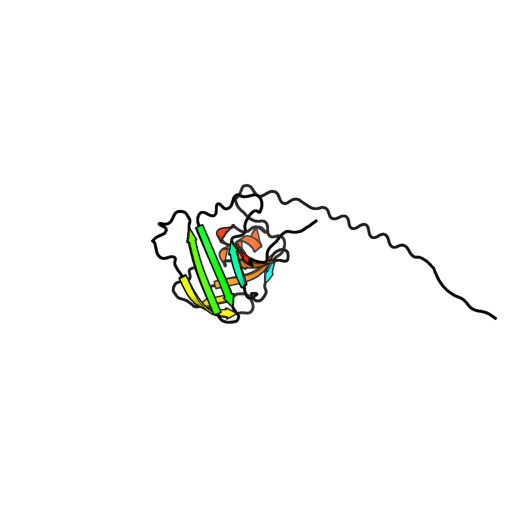15.265 6.556 -2.720 1.00 93.81 105 PRO A O 1
ATOM 835 N N . GLY A 1 106 ? 15.655 4.422 -2.163 1.00 91.62 106 GLY A N 1
ATOM 836 C CA . GLY A 1 106 ? 15.168 3.840 -3.417 1.00 91.62 106 GLY A CA 1
ATOM 837 C C . GLY A 1 106 ? 13.645 3.691 -3.515 1.00 91.62 106 GLY A C 1
ATOM 838 O O . GLY A 1 106 ? 13.142 3.454 -4.611 1.00 91.62 106 GLY A O 1
ATOM 839 N N . VAL A 1 107 ? 12.902 3.816 -2.407 1.00 93.00 107 VAL A N 1
ATOM 840 C CA . VAL A 1 107 ? 11.446 3.604 -2.404 1.00 93.00 107 VAL A CA 1
ATOM 841 C C . VAL A 1 107 ? 10.731 4.882 -2.856 1.00 93.00 107 VAL A C 1
ATOM 843 O O . VAL A 1 107 ? 10.812 5.902 -2.168 1.00 93.00 107 VAL A O 1
ATOM 846 N N . PRO A 1 108 ? 10.004 4.864 -3.988 1.00 89.56 108 PRO A N 1
ATOM 847 C CA . PRO A 1 108 ? 9.177 5.992 -4.384 1.00 89.56 108 PRO A CA 1
ATOM 848 C C . PRO A 1 108 ? 7.972 6.102 -3.446 1.00 89.56 108 PRO A C 1
ATOM 850 O O . PRO A 1 108 ? 7.355 5.096 -3.086 1.00 89.56 108 PRO A O 1
ATOM 853 N N . PHE A 1 109 ? 7.625 7.335 -3.073 1.00 90.12 109 PHE A N 1
ATOM 854 C CA . PHE A 1 109 ? 6.498 7.629 -2.181 1.00 90.12 109 PHE A CA 1
ATOM 855 C C . PHE A 1 109 ? 6.540 6.763 -0.900 1.00 90.12 109 PHE A C 1
ATOM 857 O O . PHE A 1 109 ? 5.679 5.908 -0.686 1.00 90.12 109 PHE A O 1
ATOM 864 N N . PRO A 1 110 ? 7.570 6.931 -0.049 1.00 94.56 110 PRO A N 1
ATOM 865 C CA . PRO A 1 110 ? 7.813 6.046 1.096 1.00 94.56 110 PRO A CA 1
ATOM 866 C C . PRO A 1 110 ? 6.761 6.174 2.207 1.00 94.56 110 PRO A C 1
ATOM 868 O O . PRO A 1 110 ? 6.632 5.276 3.037 1.00 94.56 110 PRO A O 1
ATOM 871 N N . TYR A 1 111 ? 6.001 7.272 2.225 1.00 95.69 111 TYR A N 1
ATOM 872 C CA . TYR A 1 111 ? 4.869 7.461 3.126 1.00 95.69 111 TYR A CA 1
ATOM 873 C C . TYR A 1 111 ? 3.641 6.723 2.601 1.00 95.69 111 TYR A C 1
ATOM 875 O O . TYR A 1 111 ? 3.152 7.017 1.509 1.00 95.69 111 TYR A O 1
ATOM 883 N N . ARG A 1 112 ? 3.118 5.790 3.398 1.00 96.75 112 ARG A N 1
ATOM 884 C CA . ARG A 1 112 ? 1.910 5.022 3.071 1.00 96.75 112 ARG A CA 1
ATOM 885 C C . ARG A 1 112 ? 0.896 5.129 4.197 1.00 96.75 112 ARG A C 1
ATOM 887 O O . ARG A 1 112 ? 1.261 5.171 5.369 1.00 96.75 112 ARG A O 1
ATOM 894 N N . ILE A 1 113 ? -0.384 5.132 3.854 1.00 97.56 113 ILE A N 1
ATOM 895 C CA . ILE A 1 113 ? -1.467 5.052 4.832 1.00 97.56 113 ILE A CA 1
ATOM 896 C C . ILE A 1 113 ? -1.862 3.587 4.963 1.00 97.56 113 ILE A C 1
ATOM 898 O O . ILE A 1 113 ? -2.351 2.979 4.015 1.00 97.56 113 ILE A O 1
ATOM 902 N N . SER A 1 114 ? -1.634 3.015 6.140 1.00 96.19 114 SER A N 1
ATOM 903 C CA . SER A 1 114 ? -2.075 1.658 6.455 1.00 96.19 114 SER A CA 1
ATOM 904 C C . SER A 1 114 ? -3.475 1.690 7.062 1.00 96.19 114 SER A C 1
ATOM 906 O O . SER A 1 114 ? -3.804 2.571 7.862 1.00 96.19 114 SER A O 1
ATOM 908 N N . GLY A 1 115 ? -4.309 0.719 6.705 1.00 95.56 115 GLY A N 1
ATOM 909 C CA . GLY A 1 115 ? -5.647 0.617 7.264 1.00 95.56 115 GLY A CA 1
ATOM 910 C C . GLY A 1 115 ? -6.425 -0.596 6.788 1.00 95.56 115 GLY A C 1
ATOM 911 O O . GLY A 1 115 ? -5.960 -1.376 5.962 1.00 95.56 115 GLY A O 1
ATOM 912 N N . VAL A 1 116 ? -7.650 -0.707 7.288 1.00 95.06 116 VAL A N 1
ATOM 913 C CA . VAL A 1 116 ? -8.623 -1.715 6.877 1.00 95.06 116 VAL A CA 1
ATOM 914 C C . VAL A 1 116 ? -9.608 -1.084 5.893 1.00 95.06 116 VAL A C 1
ATOM 916 O O . VAL A 1 116 ? -10.410 -0.235 6.289 1.00 95.06 116 VAL A O 1
ATOM 919 N N . ALA A 1 117 ? -9.565 -1.515 4.632 1.00 92.50 117 ALA A N 1
ATOM 920 C CA . ALA A 1 117 ? -10.531 -1.188 3.585 1.00 92.50 117 ALA A CA 1
ATOM 921 C C . ALA A 1 117 ? -11.545 -2.328 3.445 1.00 92.50 117 ALA A C 1
ATOM 923 O O . ALA A 1 117 ? -11.161 -3.456 3.147 1.00 92.50 117 ALA A O 1
ATOM 924 N N . ASP A 1 118 ? -12.825 -2.059 3.711 1.00 89.56 118 ASP A N 1
ATOM 925 C CA . ASP A 1 118 ? -13.924 -3.033 3.576 1.00 89.56 118 ASP A CA 1
ATOM 926 C C . ASP A 1 118 ? -13.642 -4.415 4.209 1.00 89.56 118 ASP A C 1
ATOM 928 O O . ASP A 1 118 ? -14.037 -5.466 3.710 1.00 89.56 118 ASP A O 1
ATOM 932 N N . GLY A 1 119 ? -12.959 -4.404 5.359 1.00 89.19 119 GLY A N 1
ATOM 933 C CA . GLY A 1 119 ? -12.602 -5.604 6.125 1.00 89.19 119 GLY A CA 1
ATOM 934 C C . GLY A 1 119 ? -11.256 -6.237 5.757 1.00 89.19 119 GLY A C 1
ATOM 935 O O . GLY A 1 119 ? -10.882 -7.236 6.369 1.00 89.19 119 GLY A O 1
ATOM 936 N N . VAL A 1 120 ? -10.508 -5.661 4.813 1.00 89.88 120 VAL A N 1
ATOM 937 C CA . VAL A 1 120 ? -9.211 -6.168 4.348 1.00 89.88 120 VAL A CA 1
ATOM 938 C C . VAL A 1 120 ? -8.089 -5.190 4.684 1.00 89.88 120 VAL A C 1
ATOM 940 O O . VAL A 1 120 ? -8.243 -3.984 4.521 1.00 89.88 120 VAL A O 1
ATOM 943 N N . GLN A 1 121 ? -6.944 -5.701 5.145 1.00 93.94 121 GLN A N 1
ATOM 944 C CA . GLN A 1 121 ? -5.758 -4.874 5.381 1.00 93.94 121 GLN A CA 1
ATOM 945 C C . GLN A 1 121 ? -5.161 -4.389 4.062 1.00 93.94 121 GLN A C 1
ATOM 947 O O . GLN A 1 121 ? -4.890 -5.192 3.165 1.00 93.94 121 GLN A O 1
ATOM 952 N N . VAL A 1 122 ? -4.910 -3.085 3.980 1.00 95.50 122 VAL A N 1
ATOM 953 C CA . VAL A 1 122 ? -4.382 -2.422 2.789 1.00 95.50 122 VAL A CA 1
ATOM 954 C C . VAL A 1 122 ? -3.302 -1.394 3.125 1.00 95.50 122 VAL A C 1
ATOM 956 O O . VAL A 1 122 ? -3.233 -0.878 4.243 1.00 95.50 122 VAL A O 1
ATOM 959 N N . LEU A 1 123 ? -2.482 -1.080 2.126 1.00 96.38 123 LEU A N 1
ATOM 960 C CA . LEU A 1 123 ? -1.630 0.102 2.083 1.00 96.38 123 LEU A CA 1
ATOM 961 C C . LEU A 1 123 ? -2.122 1.013 0.961 1.00 96.38 123 LEU A C 1
ATOM 963 O O . LEU A 1 123 ? -2.319 0.569 -0.169 1.00 96.38 123 LEU A O 1
ATOM 967 N N . LEU A 1 124 ? -2.295 2.289 1.279 1.00 95.94 124 LEU A N 1
ATOM 968 C CA . LEU A 1 124 ? -2.608 3.347 0.330 1.00 95.94 124 LEU A CA 1
ATOM 969 C C . LEU A 1 124 ? -1.400 4.264 0.144 1.00 95.94 124 LEU A C 1
ATOM 971 O O . LEU A 1 124 ? -0.698 4.578 1.110 1.00 95.94 124 LEU A O 1
ATOM 975 N N . THR A 1 125 ? -1.204 4.769 -1.071 1.00 94.31 125 THR A N 1
ATOM 976 C CA . THR A 1 125 ? -0.432 6.008 -1.254 1.00 94.31 125 THR A CA 1
ATOM 977 C C . THR A 1 125 ? -1.158 7.175 -0.581 1.00 94.31 125 THR A C 1
ATOM 979 O O . THR A 1 125 ? -2.368 7.116 -0.324 1.00 94.31 125 THR A O 1
ATOM 982 N N . TRP A 1 126 ? -0.442 8.268 -0.308 1.00 92.88 126 TRP A N 1
ATOM 983 C CA . TRP A 1 126 ? -1.078 9.491 0.187 1.00 92.88 126 TRP A CA 1
ATOM 984 C C . TRP A 1 126 ? -2.154 9.992 -0.790 1.00 92.88 126 TRP A C 1
ATOM 986 O O . TRP A 1 126 ? -3.272 10.319 -0.389 1.00 92.88 126 TRP A O 1
ATOM 996 N N . GLU A 1 127 ? -1.848 9.965 -2.087 1.00 93.38 127 GLU A N 1
ATOM 997 C CA . GLU A 1 127 ? -2.756 10.323 -3.172 1.00 93.38 127 GLU A CA 1
ATOM 998 C C . GLU A 1 127 ? -4.012 9.444 -3.176 1.00 93.38 127 GLU A C 1
ATOM 1000 O O . GLU A 1 127 ? -5.126 9.961 -3.285 1.00 93.38 127 GLU A O 1
ATOM 1005 N N . GLY A 1 128 ? -3.855 8.128 -2.998 1.00 94.06 128 GLY A N 1
ATOM 1006 C CA . GLY A 1 128 ? -4.970 7.189 -2.887 1.00 94.06 128 GLY A CA 1
ATOM 1007 C C . GLY A 1 128 ? -5.873 7.480 -1.694 1.00 94.06 128 GLY A C 1
ATOM 1008 O O . GLY A 1 128 ? -7.098 7.454 -1.817 1.00 94.06 128 GLY A O 1
ATOM 1009 N N . TYR A 1 129 ? -5.284 7.821 -0.549 1.00 95.50 129 TYR A N 1
ATOM 1010 C CA . TYR A 1 129 ? -6.040 8.178 0.648 1.00 95.50 129 TYR A CA 1
ATOM 1011 C C . TYR A 1 129 ? -6.819 9.493 0.485 1.00 95.50 129 TYR A C 1
ATOM 1013 O O . TYR A 1 129 ? -8.005 9.563 0.824 1.00 95.50 129 TYR A O 1
ATOM 1021 N N . GLU A 1 130 ? -6.204 10.530 -0.088 1.00 95.56 130 GLU A N 1
ATOM 1022 C CA . GLU A 1 130 ? -6.892 11.787 -0.409 1.00 95.56 130 GLU A CA 1
ATOM 1023 C C . GLU A 1 130 ? -8.035 11.582 -1.408 1.00 95.56 130 GLU A C 1
ATOM 1025 O O . GLU A 1 130 ? -9.125 12.143 -1.246 1.00 95.56 130 GLU A O 1
ATOM 1030 N N . GLN A 1 131 ? -7.812 10.744 -2.419 1.00 94.94 131 GLN A N 1
ATOM 1031 C CA . GLN A 1 131 ? -8.816 10.391 -3.415 1.00 94.94 131 GLN A CA 1
ATOM 1032 C C . GLN A 1 131 ? -10.003 9.649 -2.791 1.00 94.94 131 GLN A C 1
ATOM 1034 O O . GLN A 1 131 ? -11.162 10.017 -3.033 1.00 94.94 131 GLN A O 1
ATOM 1039 N N . TRP A 1 132 ? -9.723 8.669 -1.929 1.00 95.69 132 TRP A N 1
ATOM 1040 C CA . TRP A 1 132 ? -10.737 7.918 -1.200 1.00 95.69 132 TRP A CA 1
ATOM 1041 C C . TRP A 1 132 ? -11.625 8.831 -0.351 1.00 95.69 132 TRP A C 1
ATOM 1043 O O . TRP A 1 132 ? -12.853 8.717 -0.391 1.00 95.69 132 TRP A O 1
ATOM 1053 N N . LYS A 1 133 ? -11.037 9.780 0.390 1.00 95.88 133 LYS A N 1
ATOM 1054 C CA . LYS A 1 133 ? -11.805 10.706 1.241 1.00 95.88 133 LYS A CA 1
ATOM 1055 C C . LYS A 1 133 ? -12.873 11.472 0.460 1.00 95.88 133 LYS A C 1
ATOM 1057 O O . LYS A 1 133 ? -13.955 11.702 0.998 1.00 95.88 133 LYS A O 1
ATOM 1062 N N . ARG A 1 134 ? -12.577 11.842 -0.790 1.00 95.44 134 ARG A N 1
ATOM 1063 C CA . ARG A 1 134 ? -13.453 12.654 -1.649 1.00 95.44 134 ARG A CA 1
ATOM 1064 C C . ARG A 1 134 ? -14.487 11.827 -2.402 1.00 95.44 134 ARG A C 1
ATOM 1066 O O . ARG A 1 134 ? -15.620 12.264 -2.547 1.00 95.44 134 ARG A O 1
ATOM 1073 N N . THR A 1 135 ? -14.085 10.662 -2.905 1.00 94.69 135 THR A N 1
ATOM 1074 C CA . THR A 1 135 ? -14.864 9.924 -3.915 1.00 94.69 135 THR A CA 1
ATOM 1075 C C . THR A 1 135 ? -15.340 8.555 -3.455 1.00 94.69 135 THR A C 1
ATOM 1077 O O . THR A 1 135 ? -16.166 7.953 -4.131 1.00 94.69 135 THR A O 1
ATOM 1080 N N . LYS A 1 136 ? -14.820 8.050 -2.327 1.00 94.31 136 LYS A N 1
ATOM 1081 C CA . LYS A 1 136 ? -14.981 6.650 -1.897 1.00 94.31 136 LYS A CA 1
ATOM 1082 C C . LYS A 1 136 ? -14.509 5.643 -2.947 1.00 94.31 136 LYS A C 1
ATOM 1084 O O . LYS A 1 136 ? -14.952 4.501 -2.966 1.00 94.31 136 LYS A O 1
ATOM 1089 N N . LYS A 1 137 ? -13.577 6.067 -3.798 1.00 93.12 137 LYS A N 1
ATOM 1090 C CA . LYS A 1 137 ? -12.928 5.257 -4.820 1.00 93.12 137 LYS A CA 1
ATOM 1091 C C . LYS A 1 137 ? -11.422 5.507 -4.800 1.00 93.12 137 LYS A C 1
ATOM 1093 O O . LYS A 1 137 ? -10.983 6.583 -4.393 1.00 93.12 137 LYS A O 1
ATOM 1098 N N . VAL A 1 138 ? -10.641 4.536 -5.260 1.00 91.56 138 VAL A N 1
ATOM 1099 C CA . VAL A 1 138 ? -9.175 4.623 -5.344 1.00 91.56 138 VAL A CA 1
ATOM 1100 C C . VAL A 1 138 ? -8.693 4.034 -6.663 1.00 91.56 138 VAL A C 1
ATOM 1102 O O . VAL A 1 138 ? -9.199 3.002 -7.095 1.00 91.56 138 VAL A O 1
ATOM 1105 N N . PHE A 1 139 ? -7.717 4.668 -7.312 1.00 88.44 139 PHE A N 1
ATOM 1106 C CA . PHE A 1 139 ? -7.037 4.044 -8.451 1.00 88.44 139 PHE A CA 1
ATOM 1107 C C . PHE A 1 139 ? -6.274 2.783 -8.037 1.00 88.44 139 PHE A C 1
ATOM 1109 O O . PHE A 1 139 ? -5.619 2.756 -7.000 1.00 88.44 139 PHE A O 1
ATOM 1116 N N . GLU A 1 140 ? -6.290 1.773 -8.900 1.00 84.81 140 GLU A N 1
ATOM 1117 C CA . GLU A 1 140 ? -5.622 0.481 -8.698 1.00 84.81 140 GLU A CA 1
ATOM 1118 C C . GLU A 1 140 ? -4.144 0.603 -8.286 1.00 84.81 140 GLU A C 1
ATOM 1120 O O . GLU A 1 140 ? -3.702 -0.071 -7.360 1.00 84.81 140 GLU A O 1
ATOM 1125 N N . LEU A 1 141 ? -3.402 1.539 -8.888 1.00 86.19 141 LEU A N 1
ATOM 1126 C CA . LEU A 1 141 ? -1.980 1.778 -8.592 1.00 86.19 141 LEU A CA 1
ATOM 1127 C C . LEU A 1 141 ? -1.717 2.383 -7.205 1.00 86.19 141 LEU A C 1
ATOM 1129 O O . LEU A 1 141 ? -0.580 2.396 -6.743 1.00 86.19 141 LEU A O 1
ATOM 1133 N N . ASN A 1 142 ? -2.749 2.914 -6.554 1.00 91.56 142 ASN A N 1
ATOM 1134 C CA . ASN A 1 142 ? -2.641 3.591 -5.267 1.00 91.56 142 ASN A CA 1
ATOM 1135 C C . ASN A 1 142 ? -3.049 2.700 -4.089 1.00 91.56 142 ASN A C 1
ATOM 1137 O O . ASN A 1 142 ? -3.056 3.186 -2.958 1.00 91.56 142 ASN A O 1
ATOM 1141 N N . LEU A 1 143 ? -3.428 1.442 -4.339 1.00 91.69 143 LEU A N 1
ATOM 1142 C CA . LEU A 1 143 ? -4.038 0.561 -3.351 1.00 91.69 143 LEU A CA 1
ATOM 1143 C C . LEU A 1 143 ? -3.454 -0.855 -3.414 1.00 91.69 143 LEU A C 1
ATOM 1145 O O . LEU A 1 143 ? -3.711 -1.618 -4.346 1.00 91.69 143 LEU A O 1
ATOM 1149 N N . LEU A 1 144 ? -2.719 -1.226 -2.366 1.00 93.50 144 LEU A N 1
ATOM 1150 C CA . LEU A 1 144 ? -2.182 -2.570 -2.180 1.00 93.50 144 LEU A CA 1
ATOM 1151 C C . LEU A 1 144 ? -2.964 -3.315 -1.104 1.00 93.50 144 LEU A C 1
ATOM 1153 O O . LEU A 1 144 ? -3.143 -2.814 0.001 1.00 93.50 144 LEU A O 1
ATOM 1157 N N . TYR A 1 145 ? -3.360 -4.545 -1.390 1.00 92.75 145 TYR A N 1
ATOM 1158 C CA . TYR A 1 145 ? -4.054 -5.447 -0.482 1.00 92.75 145 TYR A CA 1
ATOM 1159 C C . TYR A 1 145 ? -3.096 -6.484 0.087 1.00 92.75 145 TYR A C 1
ATOM 1161 O O . TYR A 1 145 ? -2.239 -7.006 -0.620 1.00 92.75 145 TYR A O 1
ATOM 1169 N N . LEU A 1 146 ? -3.264 -6.851 1.352 1.00 92.12 146 LEU A N 1
ATOM 1170 C CA . LEU A 1 146 ? -2.542 -7.981 1.927 1.00 92.12 146 LEU A CA 1
ATOM 1171 C C . LEU A 1 146 ? -2.928 -9.282 1.187 1.00 92.12 146 LEU A C 1
ATOM 1173 O O . LEU A 1 146 ? -4.099 -9.645 1.144 1.00 92.12 146 LEU A O 1
ATOM 1177 N N . GLU A 1 147 ? -1.958 -10.018 0.637 1.00 84.25 147 GLU A N 1
ATOM 1178 C CA . GLU A 1 147 ? -2.118 -11.201 -0.237 1.00 84.25 147 GLU A CA 1
ATOM 1179 C C . GLU A 1 147 ? -3.006 -12.304 0.369 1.00 84.25 147 GLU A C 1
ATOM 1181 O O . GLU A 1 147 ? -3.626 -13.078 -0.361 1.00 84.25 147 GLU A O 1
ATOM 1186 N N . LYS A 1 148 ? -3.193 -12.315 1.699 1.00 65.12 148 LYS A N 1
ATOM 1187 C CA . LYS A 1 148 ? -4.323 -12.997 2.356 1.00 65.12 148 LYS A CA 1
ATOM 1188 C C . LYS A 1 148 ? -5.669 -12.322 2.039 1.00 65.12 148 LYS A C 1
ATOM 1190 O O . LYS A 1 148 ? -6.460 -12.066 2.942 1.00 65.12 148 LYS A O 1
ATOM 1195 N N . THR A 1 149 ? -5.972 -12.109 0.764 1.00 55.12 149 THR A N 1
ATOM 1196 C CA . THR A 1 149 ? -7.308 -11.714 0.317 1.00 55.12 149 THR A CA 1
ATOM 1197 C C . THR A 1 149 ? -7.904 -12.783 -0.604 1.00 55.12 149 THR A C 1
ATOM 1199 O O . THR A 1 149 ? -7.706 -12.736 -1.817 1.00 55.12 149 THR A O 1
ATOM 1202 N N . PRO A 1 150 ? -8.678 -13.748 -0.062 1.00 46.53 150 PRO A N 1
ATOM 1203 C CA . PRO A 1 150 ? -9.552 -14.598 -0.864 1.00 46.53 150 PRO A CA 1
ATOM 1204 C C . PRO A 1 150 ? -11.038 -14.469 -0.467 1.00 46.53 150 PRO A C 1
ATOM 1206 O O . PRO A 1 150 ? -11.439 -14.894 0.611 1.00 46.53 150 PRO A O 1
ATOM 1209 N N . LYS A 1 151 ? -11.812 -13.948 -1.437 1.00 39.53 151 LYS A N 1
ATOM 1210 C CA . LYS A 1 151 ? -13.278 -13.843 -1.645 1.00 39.53 151 LYS A CA 1
ATOM 1211 C C . LYS A 1 151 ? -14.182 -13.519 -0.438 1.00 39.53 151 LYS A C 1
ATOM 1213 O O . LYS A 1 151 ? -14.240 -14.319 0.494 1.00 39.53 151 LYS A O 1
ATOM 1218 N N . PRO A 1 152 ? -15.099 -12.531 -0.553 1.00 42.38 152 PRO A N 1
ATOM 1219 C CA . PRO A 1 152 ? -16.386 -12.694 0.110 1.00 42.38 152 PRO A CA 1
ATOM 1220 C C . PRO A 1 152 ? -17.033 -13.966 -0.460 1.00 42.38 152 PRO A C 1
ATOM 1222 O O . PRO A 1 152 ? -17.462 -14.015 -1.616 1.00 42.38 152 PRO A O 1
ATOM 1225 N N . LYS A 1 153 ? -17.010 -15.045 0.325 1.00 36.03 153 LYS A N 1
ATOM 1226 C CA . LYS A 1 153 ? -17.812 -16.237 0.063 1.00 36.03 153 LYS A CA 1
ATOM 1227 C C . LYS A 1 153 ? -19.235 -15.925 0.522 1.00 36.03 153 LYS A C 1
ATOM 1229 O O . LYS A 1 153 ? -19.426 -15.514 1.663 1.00 36.03 153 LYS A O 1
ATOM 1234 N N . LYS A 1 154 ? -20.183 -16.073 -0.406 1.00 33.25 154 LYS A N 1
ATOM 1235 C CA . LYS A 1 154 ? -21.608 -16.219 -0.096 1.00 33.25 154 LYS A CA 1
ATOM 1236 C C . LYS A 1 154 ? -21.830 -17.417 0.818 1.00 33.25 154 LYS A C 1
ATOM 1238 O O . LYS A 1 154 ? -21.078 -18.405 0.645 1.00 33.25 154 LYS A O 1
#

Sequence (154 aa):
MNSSACMRVVTFLVLLVFTGHAEERSPDGMIPVAKFVVSAPASGKYVPWRDPKDSPKWYAGELVVISESSFHYSQFSDAIDPNRPERDYSGKLSVFKDHIYLDHPGVPFPYRISGVADGVQVLLTWEGYEQWKRTKKVFELNLLYLEKTPKPKK

Radius of gyration: 21.62 Å; chains: 1; bounding box: 64×42×66 Å

Secondary structure (DSSP, 8-state):
-----------------------PPPTTSEEE-S-EEE-PPPSEEEEE---TTS-S---EEEEEEEETTEEEEEEEETTS-TTSPP-EEEEEEEE-SS-EEEE-TTSSS-EEEEEEETTEEEEEEHHHHHHHHHHSEEEGGGEEEES-------

Organism: Pedosphaera parvula (strain Ellin514) (NCBI:txid320771)

Foldseek 3Di:
DDDDDDDDPDDDDDPDPPPDDPDDCDPVQKDFFQDKDFDDADAAKWAFDDDPPDDPDDQKAKIWGDDPQKIWIWIDGPPDDPPPDIDIDIATWDDDPFWIAHPDPSDPQRIWGWTAGPNFTKTFRPVQVVCCVVPSIGHRRGIITGPPDDDPDD